Protein AF-A0A3E5FPK0-F1 (afdb_monomer_lite)

Secondary structure (DSSP, 8-state):
---------S-S-----TT-S------GGGHHHHS-TT-HHHHHHHHHHHHHHHHHTT-

Structure (mmCIF, N/CA/C/O backbone):
data_AF-A0A3E5FPK0-F1
#
_entry.id   AF-A0A3E5FPK0-F1
#
loop_
_atom_site.group_PDB
_atom_site.id
_atom_site.type_symbol
_atom_site.label_atom_id
_atom_site.label_alt_id
_atom_site.label_comp_id
_atom_site.label_asym_id
_atom_site.label_entity_id
_atom_site.label_seq_id
_atom_site.pdbx_PDB_ins_code
_atom_site.Cartn_x
_atom_site.Cartn_y
_atom_site.Cartn_z
_atom_site.occupancy
_atom_site.B_iso_or_equiv
_atom_site.auth_seq_id
_atom_site.auth_comp_id
_atom_site.auth_asym_id
_atom_site.auth_atom_id
_atom_site.pdbx_PDB_model_num
ATOM 1 N N . MET A 1 1 ? -5.129 21.164 -4.683 1.00 72.06 1 MET A N 1
ATOM 2 C CA . MET A 1 1 ? -6.077 20.033 -4.560 1.00 72.06 1 MET A CA 1
ATOM 3 C C . MET A 1 1 ? -5.273 18.746 -4.687 1.00 72.06 1 MET A C 1
ATOM 5 O O . MET A 1 1 ? -4.412 18.704 -5.553 1.00 72.06 1 MET A O 1
ATOM 9 N N . ILE A 1 2 ? -5.468 17.757 -3.808 1.00 84.25 2 ILE A N 1
ATOM 10 C CA . ILE A 1 2 ? -4.739 16.475 -3.860 1.00 84.25 2 ILE A CA 1
ATOM 11 C C . ILE A 1 2 ? -5.669 15.420 -4.456 1.00 84.25 2 ILE A C 1
ATOM 13 O O . ILE A 1 2 ? -6.769 15.212 -3.941 1.00 84.25 2 ILE A O 1
ATOM 17 N N . HIS A 1 3 ? -5.219 14.753 -5.516 1.00 88.75 3 HIS A N 1
ATOM 18 C CA . HIS A 1 3 ? -5.922 13.632 -6.136 1.00 88.75 3 HIS A CA 1
ATOM 19 C C . HIS A 1 3 ? -5.221 12.329 -5.759 1.00 88.75 3 HIS A C 1
ATOM 21 O O . HIS A 1 3 ? -4.015 12.204 -5.946 1.00 88.75 3 HIS A O 1
ATOM 27 N N . ASN A 1 4 ? -5.977 11.373 -5.221 1.00 90.94 4 ASN A N 1
ATOM 28 C CA . ASN A 1 4 ? -5.455 10.062 -4.844 1.00 90.94 4 ASN A CA 1
ATOM 29 C C . ASN A 1 4 ? -5.839 9.030 -5.906 1.00 90.94 4 ASN A C 1
ATOM 31 O O . ASN A 1 4 ? -6.992 8.995 -6.340 1.00 90.94 4 ASN A O 1
ATOM 35 N N . TYR A 1 5 ? -4.892 8.167 -6.262 1.00 91.25 5 TYR A N 1
ATOM 36 C CA . TYR A 1 5 ? -5.065 7.116 -7.260 1.00 91.25 5 TYR A CA 1
ATOM 37 C C . TYR A 1 5 ? -4.734 5.755 -6.651 1.00 91.25 5 TYR A C 1
ATOM 39 O O . TYR A 1 5 ? -3.870 5.644 -5.784 1.00 91.25 5 TYR A O 1
ATOM 47 N N . ALA A 1 6 ? -5.434 4.723 -7.112 1.00 90.44 6 ALA A N 1
ATOM 48 C CA . ALA A 1 6 ? -5.090 3.331 -6.864 1.00 90.44 6 ALA A CA 1
ATOM 49 C C . ALA A 1 6 ? -4.768 2.688 -8.213 1.00 90.44 6 ALA A C 1
ATOM 51 O O . ALA A 1 6 ? -5.484 2.925 -9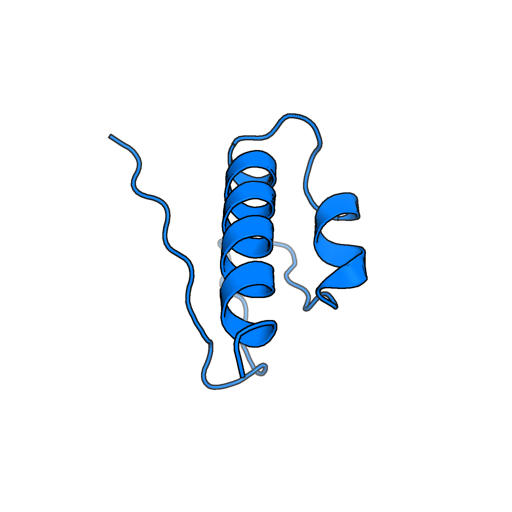.187 1.00 90.44 6 ALA A O 1
ATOM 52 N N . VAL A 1 7 ? -3.685 1.918 -8.271 1.00 90.75 7 VAL A N 1
ATOM 53 C CA . VAL A 1 7 ? -3.157 1.333 -9.507 1.00 90.75 7 VAL A CA 1
ATOM 54 C C . VAL A 1 7 ? -2.866 -0.149 -9.303 1.00 90.75 7 VAL A C 1
ATOM 56 O O . VAL A 1 7 ? -2.580 -0.580 -8.187 1.00 90.75 7 VAL A O 1
ATOM 59 N N . VAL A 1 8 ? -2.940 -0.916 -10.387 1.00 89.94 8 VAL A N 1
ATOM 60 C CA . VAL A 1 8 ? -2.410 -2.280 -10.455 1.00 89.94 8 VAL A CA 1
ATOM 61 C C . VAL A 1 8 ? -1.042 -2.181 -11.112 1.00 89.94 8 VAL A C 1
ATOM 63 O O . VAL A 1 8 ? -0.915 -1.568 -12.170 1.00 89.94 8 VAL A O 1
ATOM 66 N N . VAL A 1 9 ? -0.022 -2.719 -10.452 1.00 91.25 9 VAL A N 1
ATOM 67 C CA . VAL A 1 9 ? 1.344 -2.733 -10.979 1.00 91.25 9 VAL A CA 1
ATOM 68 C C . VAL A 1 9 ? 1.545 -3.939 -11.890 1.00 91.25 9 VAL A C 1
ATOM 70 O O . VAL A 1 9 ? 0.952 -4.990 -11.665 1.00 91.25 9 VAL A O 1
ATOM 73 N N . ASP A 1 10 ? 2.394 -3.781 -12.901 1.00 94.25 10 ASP A N 1
ATOM 74 C CA . ASP A 1 10 ? 2.741 -4.856 -13.841 1.00 94.25 10 ASP A CA 1
ATOM 75 C C . ASP A 1 10 ? 3.820 -5.804 -13.278 1.00 94.25 10 ASP A C 1
ATOM 77 O O . ASP A 1 10 ? 3.868 -6.983 -13.608 1.00 94.25 10 ASP A O 1
ATOM 81 N N . SER A 1 11 ? 4.679 -5.303 -12.381 1.00 93.94 11 SER A N 1
ATOM 82 C CA . SER A 1 11 ? 5.795 -6.055 -11.801 1.00 93.94 11 SER A CA 1
ATOM 83 C C . SER A 1 11 ? 6.084 -5.616 -10.367 1.00 93.94 11 SER A C 1
ATOM 85 O O . SER A 1 11 ? 5.991 -4.433 -10.034 1.00 93.94 11 SER A O 1
ATOM 87 N N . GLU A 1 12 ? 6.487 -6.575 -9.531 1.00 92.88 12 GLU A N 1
ATOM 88 C CA . GLU A 1 12 ? 6.970 -6.328 -8.167 1.00 92.88 12 GLU A CA 1
ATOM 89 C C . GLU A 1 12 ? 8.450 -5.913 -8.112 1.00 92.88 12 GLU A C 1
ATOM 91 O O . GLU A 1 12 ? 8.923 -5.431 -7.081 1.00 92.88 12 GLU A O 1
ATOM 96 N N . ASN A 1 13 ? 9.189 -6.074 -9.214 1.00 93.38 13 ASN A N 1
ATOM 97 C CA . ASN A 1 13 ? 10.600 -5.711 -9.291 1.00 93.38 13 ASN A CA 1
ATOM 98 C C . ASN A 1 13 ? 10.743 -4.208 -9.552 1.00 93.38 13 ASN A C 1
ATOM 100 O O . ASN A 1 13 ? 10.396 -3.732 -10.634 1.00 93.38 13 ASN A O 1
ATOM 104 N N . PHE A 1 14 ? 11.299 -3.472 -8.591 1.00 90.06 14 PHE A N 1
ATOM 105 C CA . PHE A 1 14 ? 11.600 -2.049 -8.734 1.00 90.06 14 PHE A CA 1
ATOM 106 C C . PHE A 1 14 ? 12.971 -1.707 -8.144 1.00 90.06 14 PHE A C 1
ATOM 108 O O . PHE A 1 14 ? 13.495 -2.412 -7.283 1.00 90.06 14 PHE A O 1
ATOM 115 N N . VAL A 1 15 ? 13.538 -0.593 -8.607 1.00 91.69 15 VAL A N 1
ATOM 1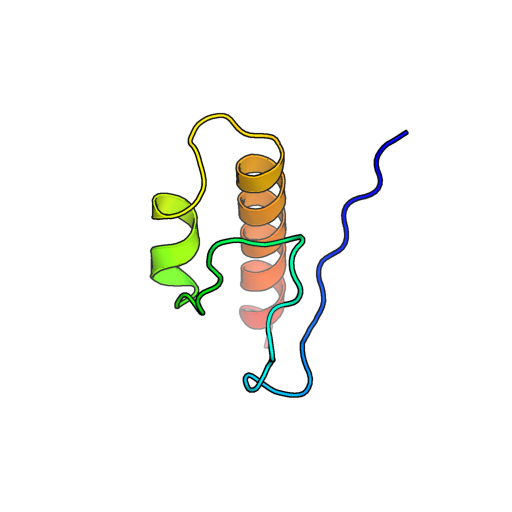16 C CA . VAL A 1 15 ? 14.762 0.000 -8.059 1.00 91.69 15 VAL A CA 1
ATOM 117 C C . VAL A 1 15 ? 14.391 1.349 -7.464 1.00 91.69 15 VAL A C 1
ATOM 119 O O . VAL A 1 15 ? 13.758 2.168 -8.129 1.00 91.69 15 VAL A O 1
ATOM 122 N N . LEU A 1 16 ? 14.756 1.565 -6.202 1.00 92.88 16 LEU A N 1
ATOM 123 C CA . LEU A 1 16 ? 14.544 2.848 -5.545 1.00 92.88 16 LEU A CA 1
ATOM 124 C C . LEU A 1 16 ? 15.515 3.892 -6.087 1.00 92.88 16 LEU A C 1
ATOM 126 O O . LEU A 1 16 ? 16.686 3.608 -6.337 1.00 92.88 16 LEU A O 1
ATOM 130 N N . ILE A 1 17 ? 15.011 5.111 -6.235 1.00 91.62 17 ILE A N 1
ATOM 131 C CA . ILE A 1 17 ? 15.828 6.307 -6.434 1.00 91.62 17 ILE A CA 1
ATOM 132 C C . ILE A 1 17 ? 15.977 7.038 -5.095 1.00 91.62 17 ILE A C 1
ATOM 134 O O . ILE A 1 17 ? 15.250 6.748 -4.147 1.00 91.62 17 ILE A O 1
ATOM 138 N N . ASN A 1 18 ? 16.867 8.029 -5.032 1.00 91.44 18 ASN A N 1
ATOM 139 C CA . ASN A 1 18 ? 17.230 8.772 -3.813 1.00 91.44 18 ASN A CA 1
ATOM 140 C C . ASN A 1 18 ? 16.089 9.598 -3.162 1.00 91.44 18 ASN A C 1
ATOM 142 O O . ASN A 1 18 ? 16.358 10.432 -2.305 1.00 91.44 18 ASN A O 1
ATOM 146 N N . GLU A 1 19 ? 14.836 9.413 -3.580 1.00 94.56 19 GLU A N 1
ATOM 147 C CA . GLU A 1 19 ? 13.654 10.052 -2.989 1.00 94.56 19 GLU A CA 1
ATOM 148 C C . GLU A 1 19 ? 12.992 9.197 -1.897 1.00 94.56 19 GLU A C 1
ATOM 150 O O . GLU A 1 19 ? 12.265 9.734 -1.062 1.00 94.56 19 GLU A O 1
ATOM 155 N N . VAL A 1 20 ? 13.204 7.875 -1.910 1.00 92.62 20 VAL A N 1
ATOM 156 C CA . VAL A 1 20 ? 12.540 6.924 -1.007 1.00 92.62 20 VAL A CA 1
ATOM 157 C C . VAL A 1 20 ? 13.586 6.079 -0.291 1.00 92.62 20 VAL A C 1
ATOM 159 O O . VAL A 1 20 ? 14.330 5.343 -0.935 1.00 92.62 20 VAL A O 1
ATOM 162 N N . ASP A 1 21 ? 13.596 6.144 1.041 1.00 92.50 21 ASP A N 1
ATOM 163 C CA . ASP A 1 21 ? 14.555 5.406 1.874 1.00 92.50 21 ASP A CA 1
ATOM 164 C C . ASP A 1 21 ? 14.313 3.883 1.857 1.00 92.50 21 ASP A C 1
ATOM 166 O O . ASP A 1 21 ? 15.252 3.094 1.789 1.00 92.50 21 ASP A O 1
ATOM 170 N N . GLU A 1 22 ? 13.045 3.454 1.918 1.00 92.12 22 GLU A N 1
ATOM 171 C CA . GLU A 1 22 ? 12.641 2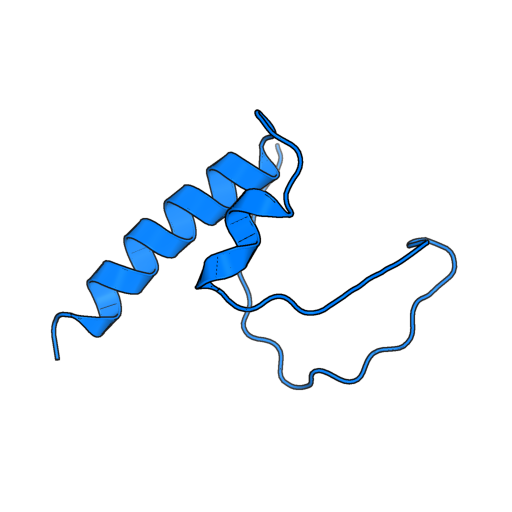.042 1.930 1.00 92.12 22 GLU A CA 1
ATOM 172 C C . GLU A 1 22 ? 11.276 1.868 1.247 1.00 92.12 22 GLU A C 1
ATOM 174 O O . GLU A 1 22 ? 10.345 2.645 1.477 1.00 92.12 22 GLU A O 1
ATOM 179 N N . ALA A 1 23 ? 11.120 0.797 0.467 1.00 92.56 23 ALA A N 1
ATOM 180 C CA . ALA A 1 23 ? 9.822 0.341 -0.016 1.00 92.56 23 ALA A CA 1
ATOM 181 C C . ALA A 1 23 ? 9.709 -1.180 0.081 1.00 92.56 23 ALA A C 1
ATOM 183 O O . ALA A 1 23 ? 10.687 -1.911 -0.066 1.00 92.56 23 ALA A O 1
ATOM 184 N N . LYS A 1 24 ? 8.488 -1.652 0.334 1.00 91.56 24 LYS A N 1
ATOM 185 C CA . LYS A 1 24 ? 8.184 -3.063 0.569 1.00 91.56 24 LYS A CA 1
ATOM 186 C C . LYS A 1 24 ? 6.765 -3.397 0.141 1.00 91.56 24 LYS A C 1
ATOM 188 O O . LYS A 1 24 ? 5.848 -2.591 0.309 1.00 91.56 24 LYS A O 1
ATOM 193 N N . TRP A 1 25 ? 6.595 -4.611 -0.366 1.00 93.06 25 TRP A N 1
ATOM 194 C CA . TRP A 1 25 ? 5.289 -5.178 -0.665 1.00 93.06 25 TRP A CA 1
ATOM 195 C C . TRP A 1 25 ? 4.612 -5.665 0.613 1.00 93.06 25 TRP A C 1
ATOM 197 O O . TRP A 1 25 ? 5.241 -6.254 1.493 1.00 93.06 25 TRP A O 1
ATOM 207 N N . PHE A 1 26 ? 3.305 -5.438 0.705 1.00 92.06 26 PHE A N 1
ATOM 208 C CA . PHE A 1 26 ? 2.479 -5.927 1.800 1.00 92.06 26 PHE A CA 1
ATOM 209 C C . PHE A 1 26 ? 1.336 -6.762 1.252 1.00 92.06 26 PHE A C 1
ATOM 211 O O . PHE A 1 26 ? 0.677 -6.376 0.288 1.00 92.06 26 PHE A O 1
ATOM 218 N N . LYS A 1 27 ? 1.036 -7.866 1.940 1.00 90.94 27 LYS A N 1
ATOM 219 C CA . LYS A 1 27 ? -0.236 -8.563 1.744 1.00 90.94 27 LYS A CA 1
ATOM 220 C C . LYS A 1 27 ? -1.395 -7.637 2.103 1.00 90.94 27 LYS A C 1
ATOM 222 O O . LYS A 1 27 ? -1.306 -6.867 3.063 1.00 90.94 27 LYS A O 1
ATOM 227 N N . VAL A 1 28 ? -2.501 -7.765 1.372 1.00 88.56 28 VAL A N 1
ATOM 228 C CA . VAL A 1 28 ? -3.697 -6.929 1.549 1.00 88.56 28 VAL A CA 1
ATOM 229 C C . VAL A 1 28 ? -4.236 -7.005 2.980 1.00 88.56 28 VAL A C 1
ATOM 231 O O . VAL A 1 28 ? -4.587 -5.971 3.542 1.00 88.56 28 VAL A O 1
ATOM 234 N N . GLU A 1 29 ? -4.233 -8.184 3.610 1.00 88.44 29 GLU A N 1
ATOM 235 C CA . GLU A 1 29 ? -4.686 -8.348 5.001 1.00 88.44 29 GLU A CA 1
ATOM 236 C C . GLU A 1 29 ? -3.868 -7.544 6.031 1.00 88.44 29 GLU A C 1
ATOM 238 O O . GLU A 1 29 ? -4.394 -7.165 7.076 1.00 88.44 29 GLU A O 1
ATOM 243 N N . ASN A 1 30 ? -2.608 -7.222 5.720 1.00 91.25 30 ASN A N 1
ATOM 244 C CA . ASN A 1 30 ? -1.666 -6.598 6.651 1.00 91.25 30 ASN A CA 1
ATOM 245 C C . ASN A 1 30 ? -1.405 -5.116 6.343 1.00 91.25 30 ASN A C 1
ATOM 247 O O . ASN A 1 30 ? -0.742 -4.429 7.116 1.00 91.25 30 ASN A O 1
ATOM 251 N N . ILE A 1 31 ? -1.904 -4.585 5.224 1.00 92.44 31 ILE A N 1
ATOM 252 C CA . ILE A 1 31 ? -1.509 -3.245 4.769 1.00 92.44 31 ILE A CA 1
ATOM 253 C C . ILE A 1 31 ? -1.972 -2.130 5.721 1.00 92.44 31 ILE A C 1
ATOM 255 O O . ILE A 1 31 ? -1.257 -1.156 5.943 1.00 92.44 31 ILE A O 1
ATOM 259 N N . LEU A 1 32 ? -3.145 -2.270 6.347 1.00 93.94 32 LEU A N 1
ATOM 260 C CA . LEU A 1 32 ? -3.705 -1.227 7.216 1.00 93.94 32 LEU A CA 1
ATOM 261 C C . LEU A 1 32 ? -2.938 -1.044 8.530 1.00 93.94 32 LEU A C 1
ATOM 263 O O . LEU A 1 32 ? -2.994 0.045 9.114 1.00 93.94 32 LEU A O 1
ATOM 267 N N . SER A 1 33 ? -2.245 -2.080 9.009 1.00 94.31 33 SER A N 1
ATOM 268 C CA . SER A 1 33 ? -1.390 -1.987 10.198 1.00 94.31 33 SER A CA 1
ATOM 269 C C . SER A 1 33 ? -0.028 -1.371 9.879 1.00 94.31 33 SER A C 1
ATOM 271 O O . SER A 1 33 ? 0.565 -0.744 10.752 1.00 94.31 33 SER A O 1
ATOM 273 N N . ALA A 1 34 ? 0.432 -1.476 8.630 1.00 94.44 34 ALA A N 1
ATOM 274 C CA . ALA A 1 34 ? 1.695 -0.901 8.181 1.00 94.44 34 ALA A CA 1
ATOM 275 C C . ALA A 1 34 ? 1.632 0.612 7.902 1.00 94.44 34 ALA A C 1
ATOM 277 O O . ALA A 1 34 ? 2.651 1.298 7.973 1.00 94.44 34 ALA A O 1
ATOM 278 N N . ILE A 1 35 ? 0.453 1.153 7.575 1.00 94.88 35 ILE A N 1
ATOM 27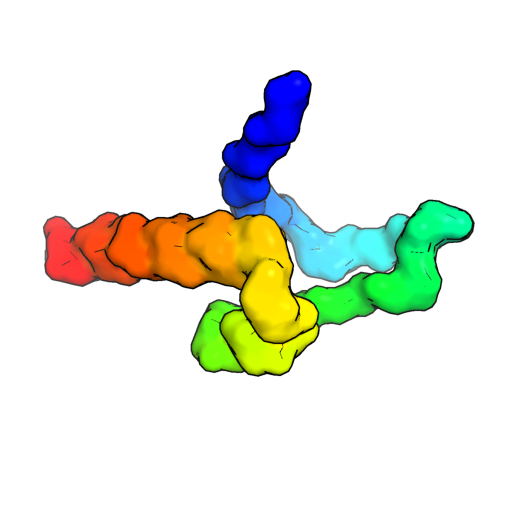9 C CA . ILE A 1 35 ? 0.297 2.580 7.266 1.00 94.88 35 ILE A CA 1
ATOM 280 C C . ILE A 1 35 ? 0.182 3.398 8.558 1.00 94.88 35 ILE A C 1
ATOM 282 O O . ILE A 1 35 ? -0.574 3.048 9.469 1.00 94.88 35 ILE A O 1
ATOM 286 N N . LYS A 1 36 ? 0.862 4.555 8.592 1.00 95.44 36 LYS A N 1
ATOM 287 C CA . LYS A 1 36 ? 0.796 5.524 9.696 1.00 95.44 36 LYS A CA 1
ATOM 288 C C . LYS A 1 36 ? -0.660 5.777 10.139 1.00 95.44 36 LYS A C 1
ATOM 290 O O . LYS A 1 36 ? -1.496 6.131 9.293 1.00 95.44 36 LYS A O 1
ATOM 295 N N . PRO A 1 37 ? -0.977 5.632 11.441 1.00 96.50 37 PRO A N 1
ATOM 296 C CA . PRO A 1 37 ? -2.330 5.838 11.947 1.00 96.50 37 PRO A CA 1
ATOM 297 C C . PRO A 1 37 ? -2.802 7.278 11.718 1.00 96.50 37 PRO A C 1
ATOM 299 O O . PRO A 1 37 ? -1.997 8.208 11.681 1.00 96.50 37 PRO A O 1
ATOM 302 N N . ASN A 1 38 ? -4.120 7.450 11.564 1.00 95.38 38 ASN A N 1
ATOM 303 C CA . ASN A 1 38 ? -4.787 8.746 11.373 1.00 95.38 38 ASN A CA 1
ATOM 304 C C . ASN A 1 38 ? -4.267 9.570 10.176 1.00 95.38 38 ASN A C 1
ATOM 306 O O . ASN A 1 38 ? -4.384 10.793 10.157 1.00 95.38 38 ASN A O 1
ATOM 310 N N . SER A 1 39 ? -3.688 8.911 9.168 1.00 95.56 39 SER A N 1
ATOM 311 C CA . SER A 1 39 ? -3.198 9.560 7.951 1.00 95.56 39 SER A CA 1
ATOM 312 C C . SER A 1 39 ? -4.241 9.561 6.829 1.00 95.56 39 SER A C 1
ATOM 314 O O . SER A 1 39 ? -5.085 8.664 6.727 1.00 95.56 39 SER A O 1
ATOM 316 N N . LEU A 1 40 ? -4.139 10.542 5.926 1.00 93.56 40 LEU A N 1
ATOM 317 C CA . LEU A 1 40 ? -4.949 10.582 4.703 1.00 93.56 40 LEU A CA 1
ATOM 318 C C . LEU A 1 40 ? -4.731 9.334 3.833 1.00 93.56 40 LEU A C 1
ATOM 320 O O . LEU A 1 40 ? -5.692 8.816 3.267 1.00 93.56 40 LEU A O 1
ATOM 324 N N . ALA A 1 41 ? -3.496 8.820 3.785 1.00 93.62 41 ALA A N 1
ATOM 325 C CA . ALA A 1 41 ? -3.150 7.594 3.070 1.00 93.62 41 ALA A CA 1
ATOM 326 C C . ALA A 1 41 ? -3.912 6.382 3.625 1.00 93.62 41 ALA A C 1
ATOM 328 O O . ALA A 1 41 ? -4.541 5.652 2.860 1.00 93.62 41 ALA A O 1
ATOM 329 N N . LYS A 1 42 ? -3.947 6.214 4.955 1.00 95.69 42 LYS A N 1
ATOM 330 C CA . LYS A 1 42 ? -4.698 5.125 5.594 1.00 95.69 42 LYS A CA 1
ATOM 331 C C . LYS A 1 42 ? -6.188 5.214 5.275 1.00 95.69 42 LYS A C 1
ATOM 333 O O . LYS A 1 42 ? -6.767 4.244 4.797 1.00 95.69 42 LYS A O 1
ATOM 338 N N . SER A 1 43 ? -6.782 6.398 5.436 1.00 94.75 43 SER A N 1
ATOM 339 C CA . SER A 1 43 ? -8.197 6.624 5.111 1.00 94.75 43 SER A CA 1
ATOM 340 C C . SER A 1 43 ? -8.516 6.338 3.635 1.00 94.75 43 SER A C 1
ATOM 342 O O . SER A 1 43 ? -9.578 5.804 3.306 1.00 94.75 43 SER A O 1
ATOM 344 N N . PHE A 1 44 ? -7.605 6.674 2.718 1.00 94.25 44 PHE A N 1
ATOM 345 C CA . PHE A 1 44 ? -7.757 6.354 1.301 1.00 94.25 44 PHE A CA 1
ATOM 346 C C . PHE A 1 44 ? -7.740 4.841 1.044 1.00 94.25 44 PHE A C 1
ATOM 348 O O . PHE A 1 44 ? -8.684 4.335 0.433 1.00 94.25 44 PHE A O 1
ATOM 355 N N . VAL A 1 45 ? -6.742 4.122 1.565 1.00 93.81 45 VAL A N 1
ATOM 356 C CA . VAL A 1 45 ? -6.618 2.663 1.394 1.00 93.81 45 VAL A CA 1
ATOM 357 C C . VAL A 1 45 ? -7.803 1.925 2.022 1.00 93.81 45 VAL A C 1
ATOM 359 O O . VAL A 1 45 ? -8.383 1.053 1.381 1.00 93.81 45 VAL A O 1
ATOM 362 N N . GLU A 1 46 ? -8.253 2.320 3.216 1.00 94.31 46 GLU A N 1
ATOM 363 C CA . GLU A 1 46 ? -9.440 1.736 3.863 1.00 94.31 46 GLU A CA 1
ATOM 364 C C . GLU A 1 46 ? -10.700 1.859 2.996 1.00 94.31 46 GLU A C 1
ATOM 366 O O . GLU A 1 46 ? -11.463 0.900 2.852 1.00 94.31 46 GLU A O 1
ATOM 371 N N . ARG A 1 47 ? -10.933 3.032 2.391 1.00 93.06 47 ARG A N 1
ATOM 372 C CA . ARG A 1 47 ? -12.076 3.247 1.487 1.00 93.06 47 ARG A CA 1
ATOM 373 C C . ARG A 1 47 ? -11.944 2.444 0.199 1.00 93.06 47 ARG A C 1
ATOM 375 O O . ARG A 1 47 ? -12.940 1.886 -0.263 1.00 93.06 47 ARG A O 1
ATOM 382 N N . TYR A 1 48 ? -10.740 2.382 -0.365 1.00 91.88 48 TYR A N 1
ATOM 383 C CA . TYR A 1 48 ? -10.470 1.605 -1.569 1.00 91.88 48 TYR A CA 1
ATOM 384 C C . TYR A 1 48 ? -10.743 0.116 -1.340 1.00 91.88 48 TYR A C 1
ATOM 386 O O . TYR A 1 48 ? -11.529 -0.469 -2.082 1.00 91.88 48 TYR A O 1
ATOM 394 N N . LEU A 1 49 ? -10.201 -0.472 -0.268 1.00 90.38 49 LEU A N 1
ATOM 395 C CA . LEU A 1 49 ? -10.398 -1.887 0.059 1.00 90.38 49 LEU A CA 1
ATOM 396 C C . LEU A 1 49 ? -11.872 -2.220 0.321 1.00 90.38 49 LEU A C 1
ATOM 398 O O . LEU A 1 49 ? -12.372 -3.217 -0.195 1.00 90.38 49 LEU A O 1
ATOM 402 N N . LYS A 1 50 ? -12.612 -1.349 1.024 1.00 89.75 50 LYS A N 1
ATOM 403 C CA . LYS A 1 50 ? -14.069 -1.508 1.203 1.00 89.75 50 LYS A CA 1
ATOM 404 C C . LYS A 1 50 ? -14.827 -1.552 -0.129 1.00 89.75 50 LYS A C 1
ATOM 406 O O . LYS A 1 50 ? -15.813 -2.278 -0.241 1.00 89.75 50 LYS A O 1
ATOM 411 N N . LYS A 1 51 ? -14.395 -0.776 -1.129 1.00 85.38 51 LYS A N 1
ATOM 412 C CA . LYS A 1 51 ? -14.979 -0.795 -2.478 1.00 85.38 51 LYS A CA 1
ATOM 413 C C . LYS A 1 51 ? -14.554 -2.047 -3.251 1.00 85.38 51 LYS A C 1
ATOM 415 O O . LYS A 1 51 ? -15.400 -2.663 -3.886 1.00 85.38 51 LYS A O 1
ATOM 420 N N . TYR A 1 52 ? -13.284 -2.437 -3.164 1.00 77.62 52 TYR A N 1
ATOM 421 C CA . TYR A 1 52 ? -12.727 -3.586 -3.882 1.00 77.62 52 TYR A CA 1
ATOM 422 C C . TYR A 1 52 ? -13.335 -4.919 -3.426 1.00 77.62 52 TYR A C 1
ATOM 424 O O . TYR A 1 52 ? -13.730 -5.725 -4.260 1.00 77.62 52 TYR A O 1
ATOM 432 N N . VAL A 1 53 ? -13.517 -5.119 -2.115 1.00 63.66 53 VAL A N 1
ATOM 433 C CA . VAL A 1 53 ? -14.176 -6.321 -1.566 1.00 63.66 53 VAL A CA 1
ATOM 434 C C . VAL A 1 53 ? -15.613 -6.461 -2.079 1.00 63.66 53 VAL A C 1
ATOM 436 O O . VAL A 1 5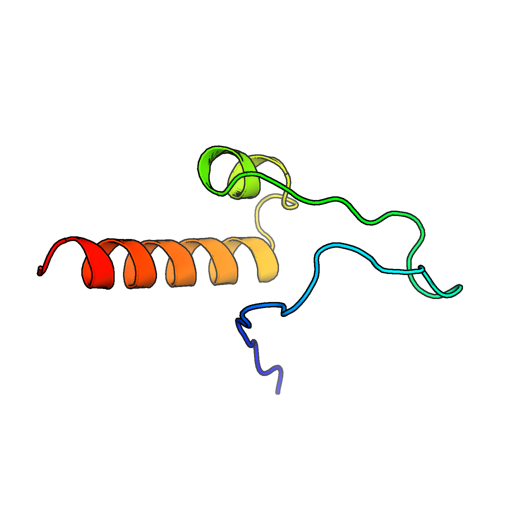3 ? -16.053 -7.565 -2.382 1.00 63.66 53 VAL A O 1
ATOM 439 N N . LYS A 1 54 ? -16.340 -5.347 -2.248 1.00 60.62 54 LYS A N 1
ATOM 440 C CA . LYS A 1 54 ? -17.686 -5.382 -2.840 1.00 60.62 54 LYS A CA 1
ATOM 441 C C . LYS A 1 54 ? -17.690 -5.828 -4.302 1.00 60.62 54 LYS A C 1
ATOM 443 O O . LYS A 1 54 ? -18.678 -6.408 -4.718 1.00 60.62 54 LYS A O 1
ATOM 448 N N . LEU A 1 55 ? -16.626 -5.563 -5.061 1.00 56.47 55 LEU A N 1
ATOM 449 C CA . LEU A 1 55 ? -16.551 -5.919 -6.481 1.00 56.47 55 LEU A CA 1
ATOM 450 C C . LEU A 1 55 ? -16.321 -7.421 -6.722 1.00 56.47 55 LEU A C 1
ATOM 452 O O . LEU A 1 55 ? -16.816 -7.937 -7.716 1.00 56.47 55 LEU A O 1
ATOM 456 N N . PHE A 1 56 ? -15.624 -8.127 -5.826 1.00 52.25 56 PHE A N 1
ATOM 457 C CA . PHE A 1 56 ? -15.359 -9.569 -5.972 1.00 52.25 56 PHE A CA 1
ATOM 458 C C . PHE A 1 56 ? -16.439 -10.481 -5.363 1.00 52.25 56 PHE A C 1
ATOM 460 O O . PHE A 1 56 ? -16.488 -11.658 -5.695 1.00 52.25 56 PHE A O 1
ATOM 467 N N . MET A 1 57 ? -17.315 -9.958 -4.497 1.00 49.66 57 MET A N 1
ATOM 468 C CA . MET A 1 57 ? -18.398 -10.725 -3.848 1.00 49.66 57 MET A CA 1
ATOM 469 C C . MET A 1 57 ? -19.701 -10.782 -4.669 1.00 49.66 57 MET A C 1
ATOM 471 O O . MET A 1 57 ? -20.700 -11.318 -4.200 1.00 49.66 57 MET A O 1
ATOM 475 N N . THR A 1 58 ? -19.710 -10.195 -5.865 1.00 45.88 58 THR A N 1
ATOM 476 C CA . THR A 1 58 ? -20.853 -10.163 -6.798 1.00 45.88 58 THR A CA 1
ATOM 477 C C . THR A 1 58 ? -20.659 -11.048 -8.037 1.00 45.88 58 THR A C 1
ATOM 479 O O . THR A 1 58 ? -21.395 -10.877 -9.006 1.00 45.88 58 THR A O 1
ATOM 482 N N . CYS A 1 59 ? -19.693 -11.972 -8.015 1.00 41.59 59 CYS A N 1
ATOM 483 C CA . CYS A 1 59 ? -19.545 -13.022 -9.028 1.00 41.59 59 CYS A CA 1
ATOM 484 C C . CYS A 1 59 ? -20.262 -14.301 -8.590 1.00 41.59 59 CYS A C 1
ATOM 486 O O . CYS A 1 59 ? -20.043 -14.714 -7.428 1.00 41.59 59 CYS A O 1
#

Organism: NCBI:txid29348

pLDDT: mean 87.0, std 13.36, range [41.59, 96.5]

Foldseek 3Di:
DDDDDDDDDPDPDDDDDPPDPDDDDDDLVCVLVVDDPPDPVSVV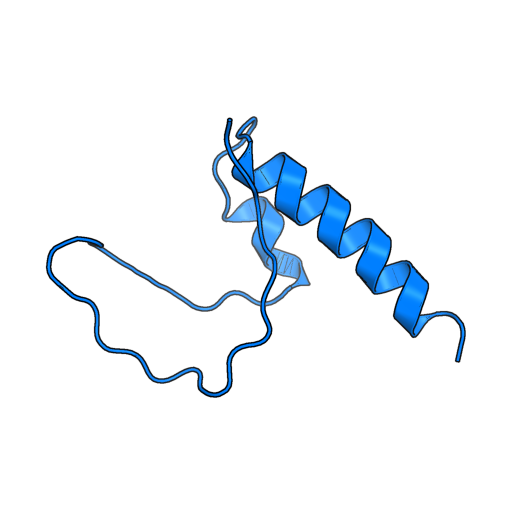SVVVVVVVVVVVVPD

Sequence (59 aa):
MIHNYAVVVDSENFVLINEVDEAKWFKVENILSAIKPNSLAKSFVERYLKKYVKLFMTC

Radius of gyration: 13.64 Å; chains: 1; bounding box: 38×33×26 Å